Protein AF-A0A7S0IZJ6-F1 (afdb_monomer_lite)

pLDDT: mean 75.82, std 21.01, range [37.47, 96.31]

Secondary structure (DSSP, 8-state):
---------------------------PPPPP----------PPPP--S---GGGGTTS-PPP--HHHHHHHHHHHHHHHH-HHHHH-HHHHHHHHHHHHHHS-HHHHHHHHHHHHHHHHHHHHTSPPPPPPPPPPHHHHHHHHHHHHHHHH-TTS-HHHHHHHTT-

Radius of gyration: 38.77 Å; chains: 1; bounding box: 79×77×97 Å

Sequence (167 aa):
THTHTRARTHARVRIHTRARHHHHPLSTRPHPLASPSPAMAKGKPPPSADLDHSEQQGKRRRFVSSYSIFSGAFRDRLRVEQPGVVYNMATFAAMCSAAWSSLAPEEKQQYADEAARRREHIRSLEPPPPPKRPMTSFIYYTSMRRKEIQSQNPELSLMQVSRQSGD

Organism: NCBI:txid127549

Structure (mmCIF, N/CA/C/O backbone):
data_AF-A0A7S0IZJ6-F1
#
_entry.id   AF-A0A7S0IZJ6-F1
#
loop_
_atom_site.group_PDB
_atom_site.id
_atom_site.type_symbol
_atom_site.label_atom_id
_atom_site.label_alt_id
_atom_site.label_comp_id
_atom_site.label_asym_id
_atom_site.label_entity_id
_atom_site.label_seq_id
_atom_site.pdbx_PDB_ins_code
_atom_site.Cartn_x
_atom_site.Cartn_y
_atom_site.Cartn_z
_atom_site.occupancy
_atom_site.B_iso_or_equiv
_atom_site.auth_seq_id
_atom_site.auth_comp_id
_atom_site.auth_asym_id
_atom_site.auth_atom_id
_atom_site.pdbx_PDB_model_num
ATOM 1 N N . THR A 1 1 ? 43.092 33.331 66.414 1.00 49.84 1 THR A N 1
ATOM 2 C CA . THR A 1 1 ? 42.996 33.658 64.976 1.00 49.84 1 THR A CA 1
ATOM 3 C C . THR A 1 1 ? 41.727 33.063 64.378 1.00 49.84 1 THR A C 1
ATOM 5 O O . THR A 1 1 ? 41.769 31.963 63.862 1.00 49.84 1 THR A O 1
ATOM 8 N N . HIS A 1 2 ? 40.590 33.761 64.461 1.00 44.91 2 HIS A N 1
ATOM 9 C CA . HIS A 1 2 ? 39.609 33.853 63.367 1.00 44.91 2 HIS A CA 1
ATOM 10 C C . HIS A 1 2 ? 38.562 34.913 63.739 1.00 44.91 2 HIS A C 1
ATOM 12 O O . HIS A 1 2 ? 37.893 34.827 64.765 1.00 44.91 2 HIS A O 1
ATOM 18 N N . THR A 1 3 ? 38.510 35.951 62.920 1.00 51.41 3 THR A N 1
ATOM 19 C CA . THR A 1 3 ? 37.632 37.125 62.934 1.00 51.41 3 THR A CA 1
ATOM 20 C C . THR A 1 3 ? 36.306 36.767 62.245 1.00 51.41 3 THR A C 1
ATOM 22 O O . THR A 1 3 ? 36.322 36.119 61.210 1.00 51.41 3 THR A O 1
ATOM 25 N N . HIS A 1 4 ? 35.151 37.036 62.860 1.00 45.50 4 HIS A N 1
ATOM 26 C CA . HIS A 1 4 ? 34.266 38.189 62.597 1.00 45.50 4 HIS A CA 1
ATOM 27 C C . HIS A 1 4 ? 32.905 37.781 61.980 1.00 45.50 4 HIS A C 1
ATOM 29 O O . HIS A 1 4 ? 32.798 37.403 60.822 1.00 45.50 4 HIS A O 1
ATOM 35 N N . THR A 1 5 ? 31.877 37.940 62.820 1.00 56.00 5 THR A N 1
ATOM 36 C CA . THR A 1 5 ? 30.573 38.576 62.547 1.00 56.00 5 THR A CA 1
ATOM 37 C C . THR A 1 5 ? 29.484 37.836 61.777 1.00 56.00 5 THR A C 1
ATOM 39 O O . THR A 1 5 ? 29.384 37.823 60.556 1.00 56.00 5 THR A O 1
ATOM 42 N N . ARG A 1 6 ? 28.536 37.376 62.594 1.00 52.94 6 ARG A N 1
ATOM 43 C CA . ARG A 1 6 ? 27.124 37.127 62.310 1.00 52.94 6 ARG A CA 1
ATOM 44 C C . ARG A 1 6 ? 26.345 38.436 62.468 1.00 52.94 6 ARG A C 1
ATOM 46 O O . ARG A 1 6 ? 26.394 39.012 63.547 1.00 52.94 6 ARG A O 1
ATOM 53 N N . ALA A 1 7 ? 25.564 38.831 61.462 1.00 50.53 7 ALA A N 1
ATOM 54 C CA . ALA A 1 7 ? 24.266 39.496 61.639 1.00 50.53 7 ALA A CA 1
ATOM 55 C C . ALA A 1 7 ? 23.603 39.764 60.279 1.00 50.53 7 ALA A C 1
ATOM 57 O O . ALA A 1 7 ? 24.073 40.588 59.500 1.00 50.53 7 ALA A O 1
ATOM 58 N N . ARG A 1 8 ? 22.443 39.152 60.029 1.00 51.97 8 ARG A N 1
ATOM 59 C CA . ARG A 1 8 ? 21.408 39.815 59.234 1.00 51.97 8 ARG A CA 1
ATOM 60 C C . ARG A 1 8 ? 20.076 39.619 59.941 1.00 51.97 8 ARG A C 1
ATOM 62 O O . ARG A 1 8 ? 19.594 38.507 60.123 1.00 51.97 8 ARG A O 1
ATOM 69 N N . THR A 1 9 ? 19.610 40.735 60.469 1.00 59.09 9 THR A N 1
ATOM 70 C CA . THR A 1 9 ? 18.468 40.935 61.346 1.00 59.09 9 THR A CA 1
ATOM 71 C C . THR A 1 9 ? 17.152 40.975 60.571 1.00 59.09 9 THR A C 1
ATOM 73 O O . THR A 1 9 ? 17.099 41.264 59.378 1.00 59.09 9 THR A O 1
ATOM 76 N N . HIS A 1 10 ? 16.096 40.644 61.309 1.00 47.75 10 HIS A N 1
ATOM 77 C CA . HIS A 1 10 ? 14.682 40.630 60.953 1.00 47.75 10 HIS A CA 1
ATOM 78 C C . HIS A 1 10 ? 14.141 41.966 60.420 1.00 47.75 10 HIS A C 1
ATOM 80 O O . HIS A 1 10 ? 14.536 43.013 60.918 1.00 47.75 10 HIS A O 1
ATOM 86 N N . ALA A 1 11 ? 13.092 41.903 59.587 1.00 50.50 11 ALA A N 1
ATOM 87 C CA . ALA A 1 11 ? 11.882 42.717 59.773 1.00 50.50 11 ALA A CA 1
ATOM 88 C C . ALA A 1 11 ? 10.706 42.201 58.915 1.00 50.50 11 ALA A C 1
ATOM 90 O O . ALA A 1 11 ? 10.712 42.287 57.691 1.00 50.50 11 ALA A O 1
ATOM 91 N N . ARG A 1 12 ? 9.670 41.679 59.589 1.00 52.47 12 ARG A N 1
ATOM 92 C CA . ARG A 1 12 ? 8.273 41.655 59.107 1.00 52.47 12 ARG A CA 1
ATOM 93 C C . ARG A 1 12 ? 7.789 43.101 59.015 1.00 52.47 12 ARG A C 1
ATOM 95 O O . ARG A 1 12 ? 8.173 43.843 59.902 1.00 52.47 12 ARG A O 1
ATOM 102 N N . VAL A 1 13 ? 6.840 43.425 58.134 1.00 58.09 13 VAL A N 1
ATOM 103 C CA . VAL A 1 13 ? 5.607 44.153 58.505 1.00 58.09 13 VAL A CA 1
ATOM 104 C C . VAL A 1 13 ? 4.548 43.936 57.409 1.00 58.09 13 VAL A C 1
ATOM 106 O O . VAL A 1 13 ? 4.784 44.156 56.227 1.00 58.09 13 VAL A O 1
ATOM 109 N N . ARG A 1 14 ? 3.356 43.511 57.837 1.00 54.12 14 ARG A N 1
ATOM 110 C CA . ARG A 1 14 ? 2.101 43.454 57.079 1.00 54.12 14 ARG A CA 1
ATOM 111 C C . ARG A 1 14 ? 1.219 44.546 57.690 1.00 54.12 14 ARG A C 1
ATOM 113 O O . ARG A 1 14 ? 0.930 44.443 58.880 1.00 54.12 14 ARG A O 1
ATOM 120 N N . ILE A 1 15 ? 0.808 45.568 56.937 1.00 61.31 15 ILE A N 1
ATOM 121 C CA . ILE A 1 15 ? -0.158 46.573 57.421 1.00 61.31 15 ILE A CA 1
ATOM 122 C C . ILE A 1 15 ? -1.409 46.516 56.552 1.00 61.31 15 ILE A C 1
ATOM 124 O O . ILE A 1 15 ? -1.345 46.465 55.328 1.00 61.31 15 ILE A O 1
ATOM 128 N N . HIS A 1 16 ? -2.535 46.439 57.248 1.00 48.12 16 HIS A N 1
ATOM 129 C CA . HIS A 1 16 ? -3.901 46.439 56.746 1.00 48.12 16 HIS A CA 1
ATOM 130 C C . HIS A 1 16 ? -4.338 47.879 56.432 1.00 48.12 16 HIS A C 1
ATOM 132 O O . HIS A 1 16 ? -3.792 48.806 57.024 1.00 48.12 16 HIS A O 1
ATOM 138 N N . THR A 1 17 ? -5.373 48.080 55.610 1.00 54.50 17 THR A N 1
ATOM 139 C CA . THR A 1 17 ? -6.659 48.728 55.984 1.00 54.50 17 THR A CA 1
ATOM 140 C C . THR A 1 17 ? -7.488 49.119 54.751 1.00 54.50 17 THR A C 1
ATOM 142 O O . THR A 1 17 ? -7.034 49.070 53.615 1.00 54.50 17 THR A O 1
ATOM 145 N N . ARG A 1 18 ? -8.774 49.371 54.996 1.00 45.47 18 ARG A N 1
ATOM 146 C CA . ARG A 1 18 ? -9.948 49.170 54.140 1.00 45.47 18 ARG A CA 1
ATOM 147 C C . ARG A 1 18 ? -10.642 50.509 53.829 1.00 45.47 18 ARG A C 1
ATOM 149 O O . ARG A 1 18 ? -10.798 51.308 54.737 1.00 45.47 18 ARG A O 1
ATOM 156 N N . ALA A 1 19 ? -11.122 50.638 52.585 1.00 48.81 19 ALA A N 1
ATOM 157 C CA . ALA A 1 19 ? -12.321 51.330 52.059 1.00 48.81 19 ALA A CA 1
ATOM 158 C C . ALA A 1 19 ? -12.786 52.712 52.588 1.00 48.81 19 ALA A C 1
ATOM 160 O O . ALA A 1 19 ? -13.051 52.856 53.775 1.00 48.81 19 ALA A O 1
ATOM 161 N N . ARG A 1 20 ? -13.193 53.611 51.665 1.00 48.47 20 ARG A N 1
ATOM 162 C CA . ARG A 1 20 ? -14.603 54.065 51.506 1.00 48.47 20 ARG A CA 1
ATOM 163 C C . ARG A 1 20 ? -14.831 54.970 50.277 1.00 48.47 20 ARG A C 1
ATOM 165 O O . ARG A 1 20 ? -13.913 55.568 49.739 1.00 48.47 20 ARG A O 1
ATOM 172 N N . HIS A 1 21 ? -16.096 54.962 49.862 1.00 47.53 21 HIS A N 1
ATOM 173 C CA . HIS A 1 21 ? -16.743 55.423 48.629 1.00 47.53 21 HIS A CA 1
ATOM 174 C C . HIS A 1 21 ? -16.952 56.938 48.496 1.00 47.53 21 HIS A C 1
ATOM 176 O O . HIS A 1 21 ? -17.162 57.584 49.513 1.00 47.53 21 HIS A O 1
ATOM 182 N N . HIS A 1 22 ? -17.132 57.425 47.256 1.00 48.19 22 HIS A N 1
ATOM 183 C CA . HIS A 1 22 ? -18.129 58.453 46.907 1.00 48.19 22 HIS A CA 1
ATOM 184 C C . HIS A 1 22 ? -18.702 58.231 45.480 1.00 48.19 22 HIS A C 1
ATOM 186 O O . HIS A 1 22 ? -17.987 57.864 44.554 1.00 48.19 22 HIS A O 1
ATOM 192 N N . HIS A 1 23 ? -20.025 58.401 45.373 1.00 44.06 23 HIS A N 1
ATOM 193 C CA . HIS A 1 23 ? -20.937 58.377 44.208 1.00 44.06 23 HIS A CA 1
ATOM 194 C C . HIS A 1 23 ? -20.733 59.614 43.278 1.00 44.06 23 HIS A C 1
ATOM 196 O O . HIS A 1 23 ? -20.126 60.567 43.745 1.00 44.06 23 HIS A O 1
ATOM 202 N N . HIS A 1 24 ? -21.186 59.773 42.016 1.00 50.12 24 HIS A N 1
ATOM 203 C CA . HIS A 1 24 ? -22.390 59.380 41.236 1.00 50.12 24 HIS A CA 1
ATOM 204 C C . HIS A 1 24 ? -22.097 59.636 39.694 1.00 50.12 24 HIS A C 1
ATOM 206 O O . HIS A 1 24 ? -20.941 59.901 39.374 1.00 50.12 24 HIS A O 1
ATOM 212 N N . PRO A 1 25 ? -23.027 59.539 38.706 1.00 54.44 25 PRO A N 1
ATOM 213 C CA . PRO A 1 25 ? -22.857 58.766 37.464 1.00 54.44 25 PRO A CA 1
ATOM 214 C C . PRO A 1 25 ? -23.038 59.579 36.154 1.00 54.44 25 PRO A C 1
ATOM 216 O O . PRO A 1 25 ? -23.580 60.679 36.156 1.00 54.44 25 PRO A O 1
ATOM 219 N N . LEU A 1 26 ? -22.699 59.002 34.994 1.00 42.56 26 LEU A N 1
ATOM 220 C CA . LEU A 1 26 ? -23.208 59.474 33.697 1.00 42.56 26 LEU A CA 1
ATOM 221 C C . LEU A 1 26 ? -23.667 58.296 32.822 1.00 42.56 26 LEU A C 1
ATOM 223 O O . LEU A 1 26 ? -22.869 57.567 32.246 1.00 42.56 26 LEU A O 1
ATOM 227 N N . SER A 1 27 ? -24.992 58.134 32.799 1.00 43.50 27 SER A N 1
ATOM 228 C CA . SER A 1 27 ? -25.865 57.717 31.693 1.00 43.50 27 SER A CA 1
ATOM 229 C C . SER A 1 27 ? -25.260 56.843 30.582 1.00 43.50 27 SER A C 1
ATOM 231 O O . SER A 1 27 ? -24.812 57.339 29.548 1.00 43.50 27 SER A O 1
ATOM 233 N N . THR A 1 28 ? -25.352 55.520 30.737 1.00 52.84 28 THR A N 1
ATOM 234 C CA . THR A 1 28 ? -25.338 54.583 29.609 1.00 52.84 28 THR A CA 1
ATOM 235 C C . THR A 1 28 ? -26.772 54.212 29.237 1.00 52.84 28 THR A C 1
ATOM 237 O O . THR A 1 28 ? -27.569 53.725 30.036 1.00 52.84 28 THR A O 1
ATOM 240 N N . ARG A 1 29 ? -27.102 54.512 27.985 1.00 49.56 29 ARG A N 1
ATOM 241 C CA . ARG A 1 29 ? -28.374 54.268 27.302 1.00 49.56 29 ARG A CA 1
ATOM 242 C C . ARG A 1 29 ? -28.706 52.759 27.300 1.00 49.56 29 ARG A C 1
ATOM 244 O O . ARG A 1 29 ? -27.830 51.975 26.934 1.00 49.56 29 ARG A O 1
ATOM 251 N N . PRO A 1 30 ? -29.930 52.318 27.641 1.00 52.38 30 PRO A N 1
ATOM 252 C CA . PRO A 1 30 ? -30.299 50.911 27.518 1.00 52.38 30 PRO A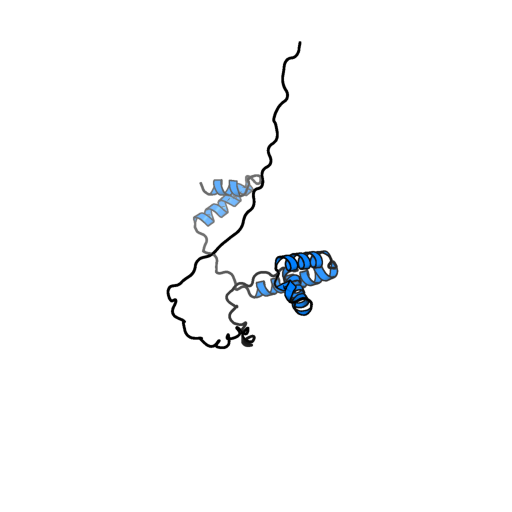 CA 1
ATOM 253 C C . PRO A 1 30 ? -30.563 50.544 26.048 1.00 52.38 30 PRO A C 1
ATOM 255 O O . PRO A 1 30 ? -31.394 51.160 25.380 1.00 52.38 30 PRO A O 1
ATOM 258 N N . HIS A 1 31 ? -29.857 49.528 25.548 1.00 55.59 31 HIS A N 1
ATOM 259 C CA . HIS A 1 31 ? -30.207 48.836 24.306 1.00 55.59 31 HIS A CA 1
ATOM 260 C C . HIS A 1 31 ? -31.419 47.915 24.555 1.00 55.59 31 HIS A C 1
ATOM 262 O O . HIS A 1 31 ? -31.467 47.262 25.600 1.00 55.59 31 HIS A O 1
ATOM 268 N N . PRO A 1 32 ? -32.400 47.850 23.637 1.00 49.59 32 PRO A N 1
ATOM 269 C CA . PRO A 1 32 ? -33.612 47.068 23.844 1.00 49.59 32 PRO A CA 1
ATOM 270 C C . PRO A 1 32 ? -33.343 45.559 23.764 1.00 49.59 32 PRO A C 1
ATOM 272 O O . PRO A 1 32 ? -32.564 45.094 22.932 1.00 49.59 32 PRO A O 1
ATOM 275 N N . LEU A 1 33 ? -34.034 44.816 24.638 1.00 48.00 33 LEU A N 1
ATOM 276 C CA . LEU A 1 33 ? -34.165 43.358 24.655 1.00 48.00 33 LEU A CA 1
ATOM 277 C C . LEU A 1 33 ? -34.430 42.820 23.237 1.00 48.00 33 LEU A C 1
ATOM 279 O O . LEU A 1 33 ? -35.531 42.962 22.707 1.00 48.00 33 LEU A O 1
ATOM 283 N N . ALA A 1 34 ? -33.433 42.166 22.645 1.00 43.16 34 ALA A N 1
ATOM 284 C CA . ALA A 1 34 ? -33.635 41.287 21.504 1.00 43.16 34 ALA A CA 1
ATOM 285 C C . ALA A 1 34 ? -33.975 39.888 22.034 1.00 43.16 34 ALA A C 1
ATOM 287 O O . ALA A 1 34 ? -33.179 39.258 22.732 1.00 43.16 34 ALA A O 1
ATOM 288 N N . SER A 1 35 ? -35.182 39.428 21.723 1.00 45.88 35 SER A N 1
ATOM 289 C CA . SER A 1 35 ? -35.656 38.066 21.956 1.00 45.88 35 SER A CA 1
ATOM 290 C C . SER A 1 35 ? -34.667 37.027 21.400 1.00 45.88 35 SER A C 1
ATOM 292 O O . SER A 1 35 ? -34.168 37.211 20.286 1.00 45.88 35 SER A O 1
ATOM 294 N N . PRO A 1 36 ? -34.401 35.905 22.094 1.00 48.12 36 PRO A N 1
ATOM 295 C CA . PRO A 1 36 ? -33.633 34.818 21.504 1.00 48.12 36 PRO A CA 1
ATOM 296 C C . PRO A 1 36 ? -34.492 34.095 20.455 1.00 48.12 36 PRO A C 1
ATOM 298 O O . PRO A 1 36 ? -35.402 33.338 20.787 1.00 48.12 36 PRO A O 1
ATOM 301 N N . SER A 1 37 ? -34.201 34.336 19.174 1.00 40.94 37 SER A N 1
ATOM 302 C CA . SER A 1 37 ? -34.620 33.439 18.091 1.00 40.94 37 SER A CA 1
ATOM 303 C C . SER A 1 37 ? -33.967 32.062 18.277 1.00 40.94 37 SER A C 1
ATOM 305 O O . SER A 1 37 ? -32.805 31.994 18.692 1.00 40.94 37 SER A O 1
ATOM 307 N N . PRO A 1 38 ? -34.677 30.960 17.982 1.00 41.84 38 PRO A N 1
ATOM 308 C CA . PRO A 1 38 ? -34.185 29.617 18.237 1.00 41.84 38 PRO A CA 1
ATOM 309 C C . PRO A 1 38 ? -32.993 29.315 17.328 1.00 41.84 38 PRO A C 1
ATOM 311 O O . PRO A 1 38 ? -33.073 29.408 16.103 1.00 41.84 38 PRO A O 1
ATOM 314 N N . ALA A 1 39 ? -31.876 28.945 17.953 1.00 37.72 39 ALA A N 1
ATOM 315 C CA . ALA A 1 39 ? -30.699 28.435 17.277 1.00 37.72 39 ALA A CA 1
ATOM 316 C C . ALA A 1 39 ? -31.103 27.250 16.390 1.00 37.72 39 ALA A C 1
ATOM 318 O O . ALA A 1 39 ? -31.518 26.203 16.888 1.00 37.72 39 ALA A O 1
ATOM 319 N N . MET A 1 40 ? -30.988 27.417 15.071 1.00 46.56 40 MET A N 1
ATOM 320 C CA . MET A 1 40 ? -31.128 26.312 14.136 1.00 46.56 40 MET A CA 1
ATOM 321 C C . MET A 1 40 ? -30.069 25.266 14.481 1.00 46.56 40 MET A C 1
ATOM 323 O O . MET A 1 40 ? -28.865 25.482 14.313 1.00 46.56 40 MET A O 1
ATOM 327 N N . ALA A 1 41 ? -30.535 24.135 15.003 1.00 46.09 41 ALA A N 1
ATOM 328 C CA . ALA A 1 41 ? -29.746 22.936 15.179 1.00 46.09 41 ALA A CA 1
ATOM 329 C C . ALA A 1 41 ? -29.090 22.588 13.838 1.00 46.09 41 ALA A C 1
ATOM 331 O O . ALA A 1 41 ? -29.778 22.332 12.849 1.00 46.09 41 ALA A O 1
ATOM 332 N N . LYS A 1 42 ? -27.753 22.560 13.793 1.00 44.88 42 LYS A N 1
ATOM 333 C CA . LYS A 1 42 ? -27.018 21.927 12.694 1.00 44.88 42 LYS A CA 1
ATOM 334 C C . LYS A 1 42 ? -27.211 20.413 12.806 1.00 44.88 42 LYS A C 1
ATOM 336 O O . LYS A 1 42 ? -26.343 19.697 13.296 1.00 44.88 42 LYS A O 1
ATOM 341 N N . GLY A 1 43 ? -28.391 19.948 12.404 1.00 37.47 43 GLY A N 1
ATOM 342 C CA . GLY A 1 43 ? -28.671 18.542 12.170 1.00 37.47 43 GLY A CA 1
ATOM 343 C C . GLY A 1 43 ? -27.751 18.037 11.068 1.00 37.47 43 GLY A C 1
ATOM 344 O O . GLY A 1 43 ? -27.618 18.658 10.013 1.00 37.47 43 GLY A O 1
ATOM 345 N N . LYS A 1 44 ? -27.073 16.922 11.332 1.00 41.22 44 LYS A N 1
ATOM 346 C CA . LYS A 1 44 ? -26.345 16.175 10.310 1.00 41.22 44 LYS A CA 1
ATOM 347 C C . LYS A 1 44 ? -27.354 15.803 9.213 1.00 41.22 44 LYS A C 1
ATOM 349 O O . LYS A 1 44 ? -28.379 15.217 9.565 1.00 41.22 44 LYS A O 1
ATOM 354 N N . PRO A 1 45 ? -27.124 16.154 7.936 1.00 41.75 45 PRO A N 1
ATOM 355 C CA . PRO A 1 45 ? -28.053 15.776 6.881 1.00 41.75 45 PRO A CA 1
ATOM 356 C C . PRO A 1 45 ? -28.181 14.242 6.841 1.00 41.75 45 PRO A C 1
ATOM 358 O O . PRO A 1 45 ? -27.195 13.550 7.137 1.00 41.75 45 PRO A O 1
ATOM 361 N N . PRO A 1 46 ? -29.377 13.702 6.534 1.00 51.81 46 PRO A N 1
ATOM 362 C CA . PRO A 1 46 ? -29.568 12.263 6.391 1.00 51.81 46 PRO A CA 1
ATOM 363 C C . PRO A 1 46 ? -28.590 11.720 5.340 1.00 51.81 46 PRO A C 1
ATOM 365 O O . PRO A 1 46 ? -28.226 12.456 4.418 1.00 51.81 46 PRO A O 1
ATOM 368 N N . PRO A 1 47 ? -28.127 10.464 5.471 1.00 46.75 47 PRO A N 1
ATOM 369 C CA . PRO A 1 47 ? -27.274 9.865 4.458 1.00 46.75 47 PRO A CA 1
ATOM 370 C C . PRO A 1 47 ? -28.071 9.834 3.154 1.00 46.75 47 PRO A C 1
ATOM 372 O O . PRO A 1 47 ? -29.042 9.093 3.036 1.00 46.75 47 PRO A O 1
ATOM 375 N N . SER A 1 48 ? -27.691 10.685 2.202 1.00 46.78 48 SER A N 1
ATOM 376 C CA . SER A 1 48 ? -28.180 10.623 0.832 1.00 46.78 48 SER A CA 1
ATOM 377 C C . SER A 1 48 ? -27.936 9.201 0.328 1.00 46.78 48 SER A C 1
ATOM 379 O O . SER A 1 48 ? -26.784 8.777 0.217 1.00 46.78 48 SER A O 1
ATOM 381 N N . ALA A 1 49 ? -29.020 8.465 0.086 1.00 49.19 49 ALA A N 1
ATOM 382 C CA . ALA A 1 49 ? -29.013 7.070 -0.347 1.00 49.19 49 ALA A CA 1
ATOM 383 C C . ALA A 1 49 ? -28.550 6.886 -1.805 1.00 49.19 49 ALA A C 1
ATOM 385 O O . ALA A 1 49 ? -28.532 5.764 -2.294 1.00 49.19 49 ALA A O 1
ATOM 386 N N . ASP A 1 50 ? -28.096 7.957 -2.458 1.00 45.62 50 ASP A N 1
ATOM 387 C CA . ASP A 1 50 ? -27.692 7.967 -3.863 1.00 45.62 50 ASP A CA 1
ATOM 388 C C . ASP A 1 50 ? -26.227 8.397 -4.017 1.00 45.62 50 ASP A C 1
ATOM 390 O O . ASP A 1 50 ? -25.878 9.215 -4.867 1.00 45.62 50 ASP A O 1
ATOM 394 N N . LEU A 1 51 ? -25.332 7.864 -3.176 1.00 47.12 51 LEU A N 1
ATOM 395 C CA . LEU A 1 51 ? -23.923 7.826 -3.565 1.00 47.12 51 LEU A CA 1
ATOM 396 C C . LEU A 1 51 ? -23.793 6.778 -4.666 1.00 47.12 51 LEU A C 1
ATOM 398 O O . LEU A 1 51 ? -23.559 5.597 -4.410 1.00 47.12 51 LEU A O 1
ATOM 402 N N . ASP A 1 52 ? -23.992 7.239 -5.892 1.00 42.12 52 ASP A N 1
ATOM 403 C CA . ASP A 1 52 ? -23.620 6.540 -7.102 1.00 42.12 52 ASP A CA 1
ATOM 404 C C . ASP A 1 52 ? -22.136 6.135 -7.013 1.00 42.12 52 ASP A C 1
ATOM 406 O O . ASP A 1 52 ? -21.222 6.952 -7.115 1.00 42.12 52 ASP A O 1
ATOM 410 N N . HIS A 1 53 ? -21.884 4.850 -6.760 1.00 47.44 53 HIS A N 1
ATOM 411 C CA . HIS A 1 53 ? -20.529 4.294 -6.724 1.00 47.44 53 HIS A CA 1
ATOM 412 C C . HIS A 1 53 ? -19.945 4.115 -8.142 1.00 47.44 53 HIS A C 1
ATOM 414 O O . HIS A 1 53 ? -18.838 3.582 -8.278 1.00 47.44 53 HIS A O 1
ATOM 420 N N . SER A 1 54 ? -20.658 4.527 -9.200 1.00 41.78 54 SER A N 1
ATOM 421 C CA . SER A 1 54 ? -20.231 4.345 -10.590 1.00 41.78 54 SER A CA 1
ATOM 422 C C . SER A 1 54 ? -19.190 5.374 -11.061 1.00 41.78 54 SER A C 1
ATOM 424 O O . SER A 1 54 ? -18.354 5.047 -11.905 1.00 41.78 54 SER A O 1
ATOM 426 N N . GLU A 1 55 ? -19.100 6.554 -10.435 1.00 41.72 55 GLU A N 1
ATOM 427 C CA . GLU A 1 55 ? -18.166 7.627 -10.828 1.00 41.72 55 GLU A CA 1
ATOM 428 C C . GLU A 1 55 ? -16.786 7.546 -10.136 1.00 41.72 55 GLU A C 1
ATOM 430 O O . GLU A 1 55 ? -16.083 8.532 -9.919 1.00 41.72 55 GLU A O 1
ATOM 435 N N . GLN A 1 56 ? -16.340 6.346 -9.765 1.00 48.03 56 GLN A N 1
ATOM 436 C CA . GLN A 1 56 ? -14.970 6.133 -9.280 1.00 48.03 56 GLN A CA 1
ATOM 437 C C . GLN A 1 56 ? -14.168 5.190 -10.184 1.00 48.03 56 GLN A C 1
ATOM 439 O O . GLN A 1 56 ? -13.130 4.676 -9.777 1.00 48.03 56 GLN A O 1
ATOM 444 N N . GLN A 1 57 ? -14.607 4.983 -11.428 1.00 48.00 57 GLN A N 1
ATOM 445 C CA . GLN A 1 57 ? -13.912 4.131 -12.400 1.00 48.00 57 GLN A CA 1
ATOM 446 C C . GLN A 1 57 ? -12.605 4.747 -12.940 1.00 48.00 57 GLN A C 1
ATOM 448 O O . GLN A 1 57 ? -11.734 4.019 -13.405 1.00 48.00 57 GLN A O 1
ATOM 453 N N . GLY A 1 58 ? -12.402 6.065 -12.812 1.00 54.12 58 GLY A N 1
ATOM 454 C CA . GLY A 1 58 ? -11.169 6.740 -13.252 1.00 54.12 58 GLY A CA 1
ATOM 455 C C . GLY A 1 58 ? -10.066 6.857 -12.192 1.00 54.12 58 GLY A C 1
ATOM 456 O O . GLY A 1 58 ? -8.916 7.162 -12.513 1.00 54.12 58 GLY A O 1
ATOM 457 N N . LYS A 1 59 ? -10.376 6.629 -10.908 1.00 56.59 59 LYS A N 1
ATOM 458 C CA . LYS A 1 59 ? -9.406 6.800 -9.817 1.00 56.59 59 LYS A CA 1
ATOM 459 C C . LYS A 1 59 ? -8.876 5.435 -9.415 1.00 56.59 59 LYS A C 1
ATOM 461 O O . LYS A 1 59 ? -9.589 4.673 -8.770 1.00 56.59 59 LYS A O 1
ATOM 466 N N . ARG A 1 60 ? -7.620 5.136 -9.779 1.00 61.25 60 ARG A N 1
ATOM 467 C CA . ARG A 1 60 ? -6.918 3.903 -9.376 1.00 61.25 60 ARG A CA 1
ATOM 468 C C . ARG A 1 60 ? -7.178 3.632 -7.892 1.00 61.25 60 ARG A C 1
ATOM 470 O O . ARG A 1 60 ? -6.687 4.368 -7.029 1.00 61.25 60 ARG A O 1
ATOM 477 N N . ARG A 1 61 ? -7.987 2.610 -7.591 1.00 73.69 61 ARG A N 1
ATOM 478 C CA . ARG A 1 61 ? -8.278 2.227 -6.207 1.00 73.69 61 ARG A CA 1
ATOM 479 C C . ARG A 1 61 ? -6.965 1.782 -5.571 1.00 73.69 61 ARG A C 1
ATOM 481 O O . ARG A 1 61 ? -6.242 0.961 -6.129 1.00 73.69 61 ARG A O 1
ATOM 488 N N . ARG A 1 62 ? -6.620 2.373 -4.424 1.00 78.06 62 ARG A N 1
ATOM 489 C CA . ARG A 1 62 ? -5.402 2.005 -3.691 1.00 78.06 62 ARG A CA 1
ATOM 490 C C . ARG A 1 62 ? -5.512 0.557 -3.220 1.00 78.06 62 ARG A C 1
ATOM 492 O O . ARG A 1 62 ? -6.593 0.106 -2.847 1.00 78.06 62 ARG A O 1
ATOM 499 N N . PHE A 1 63 ? -4.380 -0.143 -3.208 1.00 79.38 63 PHE A N 1
ATOM 500 C CA . PHE A 1 63 ? -4.280 -1.455 -2.577 1.00 79.38 63 PHE A CA 1
ATOM 501 C C . PHE A 1 63 ? -4.709 -1.364 -1.106 1.00 79.38 63 PHE A C 1
ATOM 503 O O . PHE A 1 63 ? -4.285 -0.459 -0.384 1.00 79.38 63 PHE A O 1
ATOM 510 N N . VAL A 1 64 ? -5.547 -2.308 -0.680 1.00 87.75 64 VAL A N 1
ATOM 511 C CA . VAL A 1 64 ? -6.044 -2.415 0.692 1.00 87.75 64 VAL A CA 1
ATOM 512 C C . VAL A 1 64 ? -5.295 -3.560 1.371 1.00 87.75 64 VAL A C 1
ATOM 514 O O . VAL A 1 64 ? -5.413 -4.704 0.942 1.00 87.75 64 VAL A O 1
ATOM 517 N N . SER A 1 65 ? -4.507 -3.253 2.406 1.00 94.31 65 SER A N 1
ATOM 518 C CA . SER A 1 65 ? -3.794 -4.268 3.195 1.00 94.31 65 SER A CA 1
ATOM 519 C C . SER A 1 65 ? -4.738 -5.034 4.125 1.00 94.31 65 SER A C 1
ATOM 521 O O . SER A 1 65 ? -5.806 -4.526 4.463 1.00 94.31 65 SER A O 1
ATOM 523 N N . SER A 1 66 ? -4.321 -6.207 4.614 1.00 95.19 66 SER A N 1
ATOM 524 C CA . SER A 1 66 ? -5.074 -6.998 5.606 1.00 95.19 66 SER A CA 1
ATOM 525 C C . SER A 1 66 ? -5.470 -6.169 6.833 1.00 95.19 66 SER A C 1
ATOM 527 O O . SER A 1 66 ? -6.640 -6.120 7.206 1.00 95.19 66 SER A O 1
ATOM 529 N N . TYR A 1 67 ? -4.525 -5.395 7.375 1.00 94.88 67 TYR A N 1
ATOM 530 C CA . TYR A 1 67 ? -4.778 -4.452 8.468 1.00 94.88 67 TYR A CA 1
ATOM 531 C C . TYR A 1 67 ? -5.800 -3.360 8.107 1.00 94.88 67 TYR A C 1
ATOM 533 O O . TYR A 1 67 ? -6.586 -2.934 8.949 1.00 94.88 67 TYR A O 1
ATOM 541 N N . SER A 1 68 ? -5.832 -2.896 6.855 1.00 94.44 68 SER A N 1
ATOM 542 C CA . SER A 1 68 ? -6.807 -1.887 6.411 1.00 94.44 68 SER A CA 1
ATOM 543 C C . SER A 1 68 ? -8.234 -2.444 6.382 1.00 94.44 68 SER A C 1
ATOM 545 O O . SER A 1 68 ? -9.183 -1.730 6.697 1.00 94.44 68 SER A O 1
ATOM 547 N N . ILE A 1 69 ? -8.389 -3.725 6.036 1.00 94.69 69 ILE A N 1
ATOM 548 C CA . ILE A 1 69 ? -9.683 -4.424 6.059 1.00 94.69 69 ILE A CA 1
ATOM 549 C C . ILE A 1 69 ? -10.142 -4.624 7.502 1.00 94.69 69 ILE A C 1
ATOM 551 O O . ILE A 1 69 ? -11.267 -4.263 7.844 1.00 94.69 69 ILE A O 1
ATOM 555 N N . PHE A 1 70 ? -9.243 -5.115 8.358 1.00 96.19 70 PHE A N 1
ATOM 556 C CA . PHE A 1 70 ? -9.510 -5.279 9.782 1.00 96.19 70 PHE A CA 1
ATOM 557 C C . PHE A 1 70 ? -9.870 -3.956 10.461 1.00 96.19 70 PHE A C 1
ATOM 559 O O . PHE A 1 70 ? -10.899 -3.870 11.117 1.00 96.19 70 PHE A O 1
ATOM 566 N N . SER A 1 71 ? -9.060 -2.910 10.291 1.00 94.56 71 SER A N 1
ATOM 567 C CA . SER A 1 71 ? -9.285 -1.617 10.951 1.00 94.56 71 SER A CA 1
ATOM 568 C C . SER A 1 71 ? -10.590 -0.946 10.515 1.00 94.56 71 SER A C 1
ATOM 570 O O . SER A 1 71 ? -11.191 -0.232 11.314 1.00 94.56 71 SER A O 1
ATOM 572 N N . GLY A 1 72 ? -11.062 -1.200 9.288 1.00 93.88 72 GLY A N 1
ATOM 573 C CA . GLY A 1 72 ? -12.408 -0.829 8.848 1.00 93.88 72 GLY A CA 1
ATOM 574 C C . GLY A 1 72 ? -13.488 -1.563 9.646 1.00 93.88 72 GLY A C 1
ATOM 575 O O . GLY A 1 72 ? -14.290 -0.920 10.317 1.00 93.88 72 GLY A O 1
ATOM 576 N N . ALA A 1 73 ? -13.441 -2.898 9.662 1.00 93.56 73 ALA A N 1
ATOM 577 C CA . ALA A 1 73 ? -14.400 -3.720 10.405 1.00 93.56 73 ALA A CA 1
ATOM 578 C C . ALA A 1 73 ? -14.384 -3.432 11.919 1.00 93.56 73 ALA A C 1
ATOM 580 O O . ALA A 1 73 ? -15.427 -3.365 12.565 1.00 93.56 73 ALA A O 1
ATOM 581 N N . PHE A 1 74 ? -13.200 -3.222 12.492 1.00 94.31 74 PHE A N 1
ATOM 582 C CA . PHE A 1 74 ? -13.010 -2.879 13.897 1.00 94.31 74 PHE A CA 1
ATOM 583 C C . PHE A 1 74 ? -13.588 -1.500 14.226 1.00 94.31 74 PHE A C 1
ATOM 585 O O . PHE A 1 74 ? -14.224 -1.325 15.264 1.00 94.31 74 PHE A O 1
ATOM 592 N N . ARG A 1 75 ? -13.428 -0.525 13.322 1.00 93.62 75 ARG A N 1
ATOM 593 C CA . ARG A 1 75 ? -14.040 0.799 13.467 1.00 93.62 75 ARG A CA 1
ATOM 594 C C . ARG A 1 75 ? -15.564 0.724 13.451 1.00 93.62 75 ARG A C 1
ATOM 596 O O . ARG A 1 75 ? -16.190 1.403 14.259 1.00 93.62 75 ARG A O 1
ATOM 603 N N . ASP A 1 76 ? -16.145 -0.091 12.575 1.00 93.56 76 ASP A N 1
ATOM 604 C CA . ASP A 1 76 ? -17.600 -0.256 12.492 1.00 93.56 76 ASP A CA 1
ATOM 605 C C . ASP A 1 76 ? -18.169 -0.892 13.767 1.00 93.56 76 ASP A C 1
ATOM 607 O O . ASP A 1 76 ? -19.160 -0.398 14.305 1.00 93.56 76 ASP A O 1
ATOM 611 N N . ARG A 1 77 ? -17.488 -1.909 14.315 1.00 91.88 77 ARG A N 1
ATOM 612 C CA . ARG A 1 77 ? -17.836 -2.518 15.613 1.00 91.88 77 ARG A CA 1
ATOM 613 C C . ARG A 1 77 ? -17.764 -1.502 16.755 1.00 91.88 77 ARG A C 1
ATOM 615 O O . ARG A 1 77 ? -18.747 -1.293 17.463 1.00 91.88 77 ARG A O 1
ATOM 622 N N . LEU A 1 78 ? -16.643 -0.787 16.878 1.00 91.62 78 LEU A N 1
ATOM 623 C CA . LEU A 1 78 ? -16.462 0.226 17.923 1.00 91.62 78 LEU A CA 1
ATOM 624 C C . LEU A 1 78 ? -17.449 1.387 17.815 1.00 91.62 78 LEU A C 1
ATOM 626 O O . LEU A 1 78 ? -17.773 2.008 18.823 1.00 91.62 78 LEU A O 1
ATOM 630 N N . ARG A 1 79 ? -17.941 1.705 16.615 1.00 90.50 79 ARG A N 1
ATOM 631 C CA . ARG A 1 79 ? -18.922 2.778 16.435 1.00 90.50 79 ARG A CA 1
ATOM 632 C C . ARG A 1 79 ? -20.265 2.449 17.087 1.00 90.50 79 ARG A C 1
ATOM 634 O O . ARG A 1 79 ? -20.963 3.377 17.487 1.00 90.50 79 ARG A O 1
ATOM 641 N N . VAL A 1 80 ? -20.607 1.164 17.186 1.00 91.62 80 VAL A N 1
ATOM 642 C CA . VAL A 1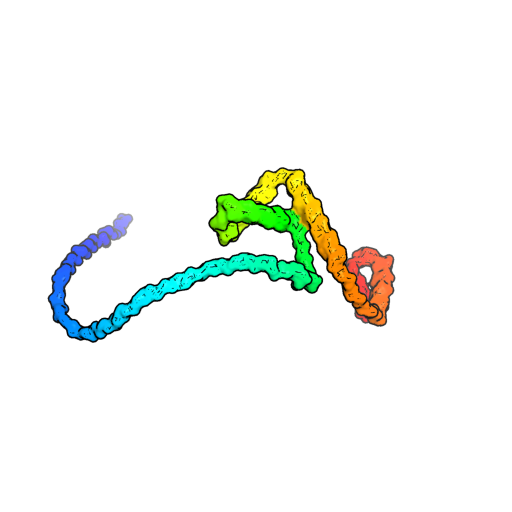 80 ? -21.817 0.679 17.861 1.00 91.62 80 VAL A CA 1
ATOM 643 C C . VAL A 1 80 ? -21.589 0.584 19.368 1.00 91.62 80 VAL A C 1
ATOM 645 O O . VAL A 1 80 ? -22.403 1.083 20.136 1.00 91.62 80 VAL A O 1
ATOM 648 N N . GLU A 1 81 ? -20.470 -0.008 19.789 1.00 90.31 81 GLU A N 1
ATOM 649 C CA . GLU A 1 81 ? -20.170 -0.238 21.208 1.00 90.31 81 GLU A CA 1
ATOM 650 C C . GLU A 1 81 ? -19.826 1.055 21.957 1.00 90.31 81 GLU A C 1
ATOM 652 O O . GLU A 1 81 ? -20.318 1.305 23.055 1.00 90.31 81 GLU A O 1
ATOM 657 N N . GLN A 1 82 ? -18.954 1.877 21.372 1.00 87.56 82 GLN A N 1
ATOM 658 C CA . GLN A 1 82 ? -18.394 3.073 21.995 1.00 87.56 82 GLN A CA 1
ATOM 659 C C . GLN A 1 82 ? -18.223 4.193 20.957 1.00 87.56 82 GLN A C 1
ATOM 661 O O . GLN A 1 82 ? -17.097 4.542 20.576 1.00 87.56 82 GLN A O 1
ATOM 666 N N . PRO A 1 83 ? -19.328 4.821 20.506 1.00 84.25 83 PRO A N 1
ATOM 667 C CA . PRO A 1 83 ? -19.291 5.824 19.444 1.00 84.25 83 PRO A CA 1
ATOM 668 C C . PRO A 1 83 ? -18.326 6.980 19.737 1.00 84.25 83 PRO A C 1
ATOM 670 O O . PRO A 1 83 ? -17.691 7.479 18.814 1.00 84.25 83 PRO A O 1
ATOM 673 N N . GLY A 1 84 ? -18.161 7.382 21.003 1.00 85.19 84 GLY A N 1
ATOM 674 C CA . GLY A 1 84 ? -17.249 8.463 21.399 1.00 85.19 84 GLY A CA 1
ATOM 675 C C . GLY A 1 84 ? -15.763 8.164 21.157 1.00 85.19 84 GLY A C 1
ATOM 676 O O . GLY A 1 84 ? -15.001 9.074 20.832 1.00 85.19 84 GLY A O 1
ATOM 677 N N . VAL A 1 85 ? -15.349 6.897 21.248 1.00 85.69 85 VAL A N 1
ATOM 678 C CA . VAL A 1 85 ? -13.940 6.488 21.123 1.00 85.69 85 VAL A CA 1
ATOM 679 C C . VAL A 1 85 ? -13.469 6.522 19.672 1.00 85.69 85 VAL A C 1
ATOM 681 O O . VAL A 1 85 ? -12.324 6.879 19.406 1.00 85.69 85 VAL A O 1
ATOM 684 N N . VAL A 1 86 ? -14.358 6.225 18.721 1.00 86.19 86 VAL A N 1
ATOM 685 C CA . VAL A 1 86 ? -14.037 6.240 17.284 1.00 86.19 86 VAL A CA 1
ATOM 686 C C . VAL A 1 86 ? -13.650 7.638 16.791 1.00 86.19 86 VAL A C 1
ATOM 688 O O . VAL A 1 86 ? -12.868 7.749 15.850 1.00 86.19 86 VAL A O 1
ATOM 691 N N . TYR A 1 87 ? -14.162 8.703 17.418 1.00 87.94 87 TYR A N 1
ATOM 692 C CA . TYR A 1 87 ? -13.844 10.086 17.042 1.00 87.94 87 TYR A CA 1
ATOM 693 C C . TYR A 1 87 ? -12.541 10.603 17.666 1.00 87.94 87 TYR A C 1
ATOM 695 O O . TYR A 1 87 ? -11.961 11.561 17.156 1.00 87.94 87 TYR A O 1
ATOM 703 N N . ASN A 1 88 ? -12.038 9.952 18.719 1.00 92.62 88 ASN A N 1
ATOM 704 C CA . ASN A 1 88 ? -10.711 10.224 19.254 1.00 92.62 88 ASN A CA 1
ATOM 705 C C . ASN A 1 88 ? -9.682 9.319 18.555 1.00 92.62 88 ASN A C 1
ATOM 707 O O . ASN A 1 88 ? -9.520 8.138 18.865 1.00 92.6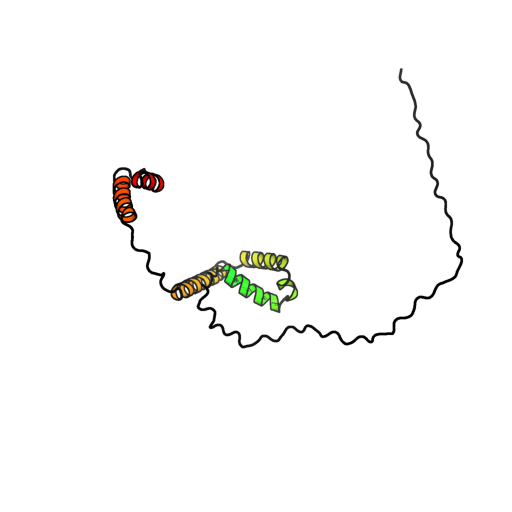2 88 ASN A O 1
ATOM 711 N N . MET A 1 89 ? -8.974 9.898 17.581 1.00 89.69 89 MET A N 1
ATOM 712 C CA . MET A 1 89 ? -8.027 9.170 16.730 1.00 89.69 89 MET A CA 1
ATOM 713 C C . MET A 1 89 ? -6.912 8.478 17.521 1.00 89.69 89 MET A C 1
ATOM 715 O O . MET A 1 89 ? -6.513 7.375 17.155 1.00 89.69 89 MET A O 1
ATOM 719 N N . ALA A 1 90 ? -6.419 9.096 18.600 1.00 93.69 90 ALA A N 1
ATOM 720 C CA . ALA A 1 90 ? -5.324 8.544 19.395 1.00 93.69 90 ALA A CA 1
ATOM 721 C C . ALA A 1 90 ? -5.768 7.291 20.163 1.00 93.69 90 ALA A C 1
ATOM 723 O O . ALA A 1 90 ? -5.101 6.258 20.105 1.00 93.69 90 ALA A O 1
ATOM 724 N N . THR A 1 91 ? -6.930 7.351 20.820 1.00 92.69 91 THR A N 1
ATOM 725 C CA . THR A 1 91 ? -7.488 6.198 21.542 1.00 92.69 91 THR A CA 1
ATOM 726 C C . THR A 1 91 ? -7.902 5.085 20.586 1.00 92.69 91 THR A C 1
ATOM 728 O O . THR A 1 91 ? -7.602 3.922 20.842 1.00 92.69 91 THR A O 1
ATOM 731 N N . PHE A 1 92 ? -8.513 5.428 19.444 1.00 94.06 92 PHE A N 1
ATOM 732 C CA . PHE A 1 92 ? -8.856 4.449 18.412 1.00 94.06 92 PHE A CA 1
ATOM 733 C C . PHE A 1 92 ? -7.612 3.736 17.869 1.00 94.06 92 PHE A C 1
ATOM 735 O O . PHE A 1 92 ? -7.607 2.510 17.765 1.00 94.06 92 PHE A O 1
ATOM 742 N N . ALA A 1 93 ? -6.550 4.480 17.539 1.00 92.81 93 ALA A N 1
ATOM 743 C CA . ALA A 1 93 ? -5.321 3.900 17.006 1.00 92.81 93 ALA A CA 1
ATOM 744 C C . ALA A 1 93 ? -4.673 2.923 17.998 1.00 92.81 93 ALA A C 1
ATOM 746 O O . ALA A 1 93 ? -4.258 1.842 17.585 1.00 92.81 93 ALA A O 1
ATOM 747 N N . ALA A 1 94 ? -4.647 3.268 19.291 1.00 94.44 94 ALA A N 1
ATOM 748 C CA . ALA A 1 94 ? -4.124 2.401 20.346 1.00 94.44 94 ALA A CA 1
ATOM 749 C C . ALA A 1 94 ? -4.954 1.116 20.524 1.00 94.44 94 ALA A C 1
ATOM 751 O O . ALA A 1 94 ? -4.398 0.024 20.604 1.00 94.44 94 ALA A O 1
ATOM 752 N N . MET A 1 95 ? -6.287 1.216 20.532 1.00 93.88 95 MET A N 1
ATOM 753 C CA . MET A 1 95 ? -7.157 0.038 20.641 1.00 93.88 95 MET A CA 1
ATOM 754 C C . MET A 1 95 ? -7.081 -0.857 19.401 1.00 93.88 95 MET A C 1
ATOM 756 O O . MET A 1 95 ? -7.039 -2.078 19.524 1.00 93.88 95 MET A O 1
ATOM 760 N N . CYS A 1 96 ? -7.029 -0.265 18.205 1.00 94.94 96 CYS A N 1
ATOM 761 C CA . CYS A 1 96 ? -6.956 -1.000 16.944 1.00 94.94 96 CYS A CA 1
ATOM 762 C C . CYS A 1 96 ? -5.630 -1.762 16.803 1.00 94.94 96 CYS A C 1
ATOM 764 O O . CYS A 1 96 ? -5.626 -2.906 16.350 1.00 94.94 96 CYS A O 1
ATOM 766 N N . SER A 1 97 ? -4.505 -1.164 17.208 1.00 94.56 97 SER A N 1
ATOM 767 C CA . SER A 1 97 ? -3.198 -1.830 17.157 1.00 94.56 97 SER A CA 1
ATOM 768 C C . SER A 1 97 ? -3.067 -2.940 18.205 1.00 94.56 97 SER A C 1
ATOM 770 O O . SER A 1 97 ? -2.534 -4.010 17.893 1.00 94.56 97 SER A O 1
ATOM 772 N N . ALA A 1 98 ? -3.611 -2.732 19.409 1.00 95.62 98 ALA A N 1
ATOM 773 C CA . ALA A 1 98 ? -3.686 -3.761 20.442 1.00 95.62 98 ALA A CA 1
ATOM 774 C C . ALA A 1 98 ? -4.551 -4.945 19.979 1.00 95.62 98 ALA A C 1
ATOM 776 O O . ALA A 1 98 ? -4.096 -6.086 20.010 1.00 95.62 98 ALA A O 1
ATOM 777 N N . ALA A 1 99 ? -5.750 -4.675 19.455 1.00 94.62 99 ALA A N 1
ATOM 778 C CA . ALA A 1 99 ? -6.647 -5.704 18.936 1.00 94.62 99 ALA A CA 1
ATOM 779 C C . ALA A 1 99 ? -6.031 -6.481 17.759 1.00 94.62 99 ALA A C 1
ATOM 781 O O . ALA A 1 99 ? -6.122 -7.706 17.719 1.00 94.62 99 ALA A O 1
ATOM 782 N N . TRP A 1 100 ? -5.342 -5.798 16.835 1.00 95.38 100 TRP A N 1
ATOM 783 C CA . TRP A 1 100 ? -4.618 -6.463 15.747 1.00 95.38 100 TRP A CA 1
ATOM 784 C C . TRP A 1 100 ? -3.497 -7.368 16.250 1.00 95.38 100 TRP A C 1
ATOM 786 O O . TRP A 1 100 ? -3.293 -8.453 15.714 1.00 95.38 100 TRP A O 1
ATOM 796 N N . SER A 1 101 ? -2.771 -6.955 17.285 1.00 94.62 101 SER A N 1
ATOM 797 C CA . SER A 1 101 ? -1.693 -7.770 17.850 1.00 94.62 101 SER A CA 1
ATOM 798 C C . SER A 1 101 ? -2.238 -9.035 18.515 1.00 94.62 101 SER A C 1
ATOM 800 O O . SER A 1 101 ? -1.701 -10.112 18.260 1.00 94.62 101 SER A O 1
ATOM 802 N N . SER A 1 102 ? -3.346 -8.923 19.254 1.00 94.81 102 SER A N 1
ATOM 803 C CA . SER A 1 102 ? -3.982 -10.028 19.991 1.00 94.81 102 SER A CA 1
ATOM 804 C C . SER A 1 102 ? -4.792 -11.011 19.137 1.00 94.81 102 SER A C 1
ATOM 806 O O . SER A 1 102 ? -5.145 -12.078 19.628 1.00 94.81 102 SER A O 1
ATOM 808 N N . LEU A 1 103 ? -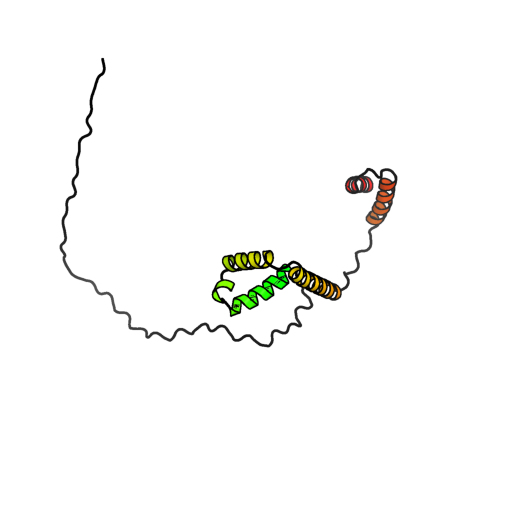5.100 -10.675 17.881 1.00 94.12 103 LEU A N 1
ATOM 809 C CA . LEU A 1 103 ? -5.810 -11.559 16.948 1.00 94.12 103 LEU A CA 1
ATOM 810 C C . LEU A 1 103 ? -5.054 -12.874 16.701 1.00 94.12 103 LEU A C 1
ATOM 812 O O . LEU A 1 103 ? -3.822 -12.870 16.543 1.00 94.12 103 LEU A O 1
ATOM 816 N N . ALA A 1 104 ? -5.807 -13.970 16.588 1.00 95.62 104 ALA A N 1
ATOM 817 C CA . ALA A 1 104 ? -5.271 -15.286 16.264 1.00 95.62 104 ALA A CA 1
ATOM 818 C C . ALA A 1 104 ? -4.621 -15.291 14.862 1.00 95.62 104 ALA A C 1
ATOM 820 O O . ALA A 1 104 ? -5.044 -14.531 13.977 1.00 95.62 104 ALA A O 1
ATOM 821 N N . PRO A 1 105 ? -3.573 -16.103 14.629 1.00 94.19 105 PRO A N 1
ATOM 822 C CA . PRO A 1 105 ? -2.918 -16.168 13.324 1.00 94.19 105 PRO A CA 1
ATOM 823 C C . PRO A 1 105 ? -3.875 -16.623 12.211 1.00 94.19 105 PRO A C 1
ATOM 825 O O . PRO A 1 105 ? -3.770 -16.131 11.090 1.00 94.19 105 PRO A O 1
ATOM 828 N N . GLU A 1 106 ? -4.854 -17.472 12.521 1.00 95.00 106 GLU A N 1
ATOM 829 C CA . GLU A 1 106 ? -5.874 -17.948 11.583 1.00 95.00 106 GLU A CA 1
ATOM 830 C C . GLU A 1 106 ? -6.784 -16.805 11.116 1.00 95.00 106 GLU A C 1
ATOM 832 O O . GLU A 1 106 ? -7.035 -16.643 9.923 1.00 95.00 106 GLU A O 1
ATOM 837 N N . GLU A 1 107 ? -7.234 -15.953 12.039 1.00 93.88 107 GLU A N 1
ATOM 838 C CA . GLU A 1 107 ? -8.063 -14.790 11.706 1.00 93.88 107 GLU A CA 1
ATOM 839 C C . GLU A 1 107 ? -7.262 -13.751 10.912 1.00 93.88 107 GLU A C 1
ATOM 841 O O . GLU A 1 107 ? -7.752 -13.183 9.934 1.00 93.88 107 GLU A O 1
ATOM 846 N N . LYS A 1 108 ? -5.991 -13.528 11.278 1.00 94.69 108 LYS A N 1
ATOM 847 C CA . LYS A 1 108 ? -5.077 -12.674 10.500 1.00 94.69 108 LYS A CA 1
ATOM 848 C C . LYS A 1 108 ? -4.904 -13.190 9.073 1.00 94.69 108 LYS A C 1
ATOM 850 O O . LYS A 1 108 ? -4.858 -12.373 8.149 1.00 94.69 108 LYS A O 1
ATOM 855 N N . GLN A 1 109 ? -4.839 -14.510 8.892 1.00 95.44 109 GLN A N 1
ATOM 856 C CA . GLN A 1 109 ? -4.732 -15.134 7.578 1.00 95.44 109 GLN A CA 1
ATOM 857 C C . GLN A 1 109 ? -5.987 -14.892 6.734 1.00 95.44 109 GLN A C 1
ATOM 859 O O . GLN A 1 109 ? -5.859 -14.484 5.585 1.00 95.44 109 GLN A O 1
ATOM 864 N N . GLN A 1 110 ? -7.189 -14.998 7.309 1.00 95.88 110 GLN A N 1
ATOM 865 C CA . GLN A 1 110 ? -8.431 -14.670 6.593 1.00 95.88 110 GLN A CA 1
ATOM 866 C C . GLN A 1 110 ? -8.424 -13.231 6.047 1.00 95.88 110 GLN A C 1
ATOM 868 O O . GLN A 1 110 ? -8.801 -12.988 4.898 1.00 95.88 110 GLN A O 1
ATOM 873 N N . TYR A 1 111 ? -7.940 -12.261 6.834 1.00 95.50 111 TYR A N 1
ATOM 874 C CA . TYR A 1 111 ? -7.775 -10.883 6.355 1.00 95.50 111 TYR A CA 1
ATOM 875 C C . TYR A 1 111 ? -6.680 -10.744 5.287 1.00 95.50 111 TYR A C 1
ATOM 877 O O . TYR A 1 111 ? -6.767 -9.851 4.441 1.00 95.50 111 TYR A O 1
ATOM 885 N N . ALA A 1 112 ? -5.640 -11.582 5.319 1.00 95.31 112 ALA A N 1
ATOM 886 C CA . ALA A 1 112 ? -4.604 -11.624 4.289 1.00 95.31 112 ALA A CA 1
ATOM 887 C C . ALA A 1 112 ? -5.147 -12.168 2.962 1.00 95.31 112 ALA A C 1
ATOM 889 O O . ALA A 1 112 ? -4.918 -11.549 1.920 1.00 95.31 112 ALA A O 1
ATOM 890 N N . ASP A 1 113 ? -5.929 -13.243 3.009 1.00 95.88 113 ASP A N 1
ATOM 891 C CA . ASP A 1 113 ? -6.557 -13.853 1.836 1.00 95.88 113 ASP A CA 1
ATOM 892 C C . ASP A 1 113 ? -7.574 -12.894 1.200 1.00 95.88 113 ASP A C 1
ATOM 894 O O . ASP A 1 113 ? -7.556 -12.656 -0.010 1.00 95.88 113 ASP A O 1
ATOM 898 N N . GLU A 1 114 ? -8.398 -12.230 2.017 1.00 94.38 114 GLU A N 1
ATOM 899 C CA . GLU A 1 114 ? -9.330 -11.204 1.542 1.00 94.38 114 GLU A CA 1
ATOM 900 C C . GLU A 1 114 ? -8.593 -10.003 0.917 1.00 94.38 114 GLU A C 1
ATOM 902 O O . GLU A 1 114 ? -9.010 -9.472 -0.118 1.00 94.38 114 GLU A O 1
ATOM 907 N N . ALA A 1 115 ? -7.469 -9.575 1.501 1.00 94.75 115 ALA A N 1
ATOM 908 C CA . ALA A 1 115 ? -6.639 -8.516 0.928 1.00 94.75 115 ALA A CA 1
ATOM 909 C C . ALA A 1 115 ? -6.000 -8.934 -0.405 1.00 94.75 115 ALA A C 1
ATOM 911 O O . ALA A 1 115 ? -5.933 -8.121 -1.333 1.00 94.75 115 ALA A O 1
ATOM 912 N N . ALA A 1 116 ? -5.573 -10.193 -0.532 1.00 93.88 116 ALA A N 1
ATOM 913 C CA . ALA A 1 116 ? -5.059 -10.748 -1.779 1.00 93.88 116 ALA A CA 1
ATOM 914 C C . ALA A 1 116 ? -6.142 -10.762 -2.868 1.00 93.88 116 ALA A C 1
ATOM 916 O O . ALA A 1 116 ? -5.913 -10.231 -3.958 1.00 93.88 116 ALA A O 1
ATOM 917 N N . ARG A 1 117 ? -7.352 -11.232 -2.536 1.00 93.25 117 ARG A N 1
ATOM 918 C CA . ARG A 1 117 ? -8.515 -11.224 -3.435 1.00 93.25 117 ARG A CA 1
ATOM 919 C C . ARG A 1 117 ? -8.850 -9.816 -3.927 1.00 93.25 117 ARG A C 1
ATOM 921 O O . ARG A 1 117 ? -9.028 -9.590 -5.124 1.00 93.25 117 ARG A O 1
ATOM 928 N N . ARG A 1 118 ? -8.879 -8.825 -3.027 1.00 91.00 118 ARG A N 1
ATOM 929 C CA . ARG A 1 118 ? -9.122 -7.419 -3.404 1.00 91.00 118 ARG A CA 1
ATOM 930 C C . ARG A 1 118 ? -8.009 -6.848 -4.274 1.00 91.00 118 ARG A C 1
ATOM 932 O O . ARG A 1 118 ? -8.295 -6.073 -5.184 1.00 91.00 118 ARG A O 1
ATOM 939 N N . ARG A 1 119 ? -6.749 -7.206 -4.011 1.00 89.62 119 ARG A N 1
ATOM 940 C CA . ARG A 1 119 ? -5.602 -6.776 -4.823 1.00 89.62 119 ARG A CA 1
ATOM 941 C C . ARG A 1 119 ? -5.698 -7.307 -6.247 1.00 89.62 119 ARG A C 1
ATOM 943 O O . ARG A 1 119 ? -5.434 -6.557 -7.181 1.00 89.62 119 ARG A O 1
ATOM 950 N N . GLU A 1 120 ? -6.056 -8.575 -6.401 1.00 89.81 120 GLU A N 1
ATOM 951 C CA . GLU A 1 120 ? -6.242 -9.198 -7.707 1.00 89.81 120 GLU A CA 1
ATOM 952 C C . GLU A 1 120 ? -7.401 -8.557 -8.469 1.00 89.81 120 GLU A C 1
ATOM 954 O O . GLU A 1 120 ? -7.219 -8.140 -9.609 1.00 89.81 120 GLU A O 1
ATOM 959 N N . HIS A 1 121 ? -8.536 -8.345 -7.803 1.00 89.12 121 HIS A N 1
ATOM 960 C CA . HIS A 1 121 ? -9.675 -7.658 -8.402 1.00 89.12 121 HIS A CA 1
ATOM 961 C C . HIS A 1 121 ? -9.342 -6.217 -8.833 1.00 89.12 121 HIS A C 1
ATOM 963 O O . HIS A 1 121 ? -9.697 -5.790 -9.925 1.00 89.12 121 HIS A O 1
ATOM 969 N N . ILE A 1 122 ? -8.608 -5.451 -8.018 1.00 87.94 122 ILE A N 1
ATOM 970 C CA . ILE A 1 122 ? -8.161 -4.102 -8.412 1.00 87.94 122 ILE A CA 1
ATOM 971 C C . ILE A 1 122 ? -7.211 -4.170 -9.616 1.00 87.94 122 ILE A C 1
ATOM 973 O O . ILE A 1 122 ? -7.290 -3.315 -10.493 1.00 87.94 122 ILE A O 1
ATOM 977 N N . ARG A 1 123 ? -6.339 -5.185 -9.683 1.00 86.19 123 ARG A N 1
ATOM 978 C CA . ARG A 1 123 ? -5.430 -5.391 -10.817 1.00 86.19 123 ARG A CA 1
ATOM 979 C C . ARG A 1 123 ? -6.185 -5.752 -12.097 1.00 86.19 123 ARG A C 1
ATOM 981 O O . ARG A 1 123 ? -5.812 -5.251 -13.148 1.00 86.19 123 ARG A O 1
ATOM 988 N N . SER A 1 124 ? -7.236 -6.573 -12.022 1.00 85.56 124 SER A N 1
ATOM 989 C CA . SER A 1 124 ? -8.056 -6.918 -13.194 1.00 85.56 124 SER A CA 1
ATOM 990 C C . SER A 1 124 ? -8.869 -5.737 -13.72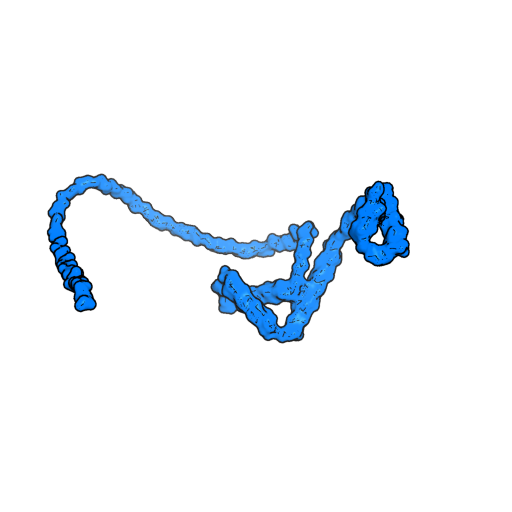6 1.00 85.56 124 SER A C 1
ATOM 992 O O . SER A 1 124 ? -9.250 -5.734 -14.889 1.00 85.56 124 SER A O 1
ATOM 994 N N . LEU A 1 125 ? -9.141 -4.741 -12.877 1.00 87.12 125 LEU A N 1
ATOM 995 C CA . LEU A 1 125 ? -9.796 -3.492 -13.267 1.00 87.12 125 LEU A CA 1
ATOM 996 C C . LEU A 1 125 ? -8.811 -2.442 -13.810 1.00 87.12 125 LEU A C 1
ATOM 998 O O . LEU A 1 125 ? -9.251 -1.392 -14.274 1.00 87.12 125 LEU A O 1
ATOM 1002 N N . GLU A 1 126 ? -7.493 -2.671 -13.721 1.00 83.31 126 GLU A N 1
ATOM 1003 C CA . GLU A 1 126 ? -6.510 -1.727 -14.250 1.00 83.31 126 GLU A CA 1
ATOM 1004 C C . GLU A 1 126 ? -6.525 -1.799 -15.787 1.00 83.31 126 GLU A C 1
ATOM 1006 O O . GLU A 1 126 ? -6.280 -2.873 -16.344 1.00 83.31 126 GLU A O 1
ATOM 1011 N N . PRO A 1 127 ? -6.813 -0.687 -16.494 1.00 84.56 127 PRO A N 1
ATOM 1012 C CA . PRO A 1 127 ? -6.728 -0.679 -17.947 1.00 84.56 127 PRO A CA 1
ATOM 1013 C C . PRO A 1 127 ? -5.289 -1.006 -18.373 1.00 84.56 127 PRO A C 1
ATOM 1015 O O . PRO A 1 127 ? -4.347 -0.677 -17.641 1.00 84.56 127 PRO A O 1
ATOM 1018 N N . PRO A 1 128 ? -5.085 -1.631 -19.549 1.00 85.44 128 PRO A N 1
ATOM 1019 C CA . PRO A 1 128 ? -3.741 -1.912 -20.030 1.00 85.44 128 PRO A CA 1
ATOM 1020 C C . PRO A 1 128 ? -2.927 -0.610 -20.056 1.00 85.44 128 PRO A C 1
ATOM 1022 O O . PRO A 1 128 ? -3.459 0.439 -20.438 1.00 85.44 128 PRO A O 1
ATOM 1025 N N . PRO A 1 129 ? -1.648 -0.641 -19.637 1.00 84.81 129 PRO A N 1
ATOM 1026 C CA . PRO A 1 129 ? -0.824 0.553 -19.676 1.00 84.81 129 PRO A CA 1
ATOM 1027 C C . PRO A 1 129 ? -0.755 1.068 -21.119 1.00 84.81 129 PRO A C 1
ATOM 1029 O O .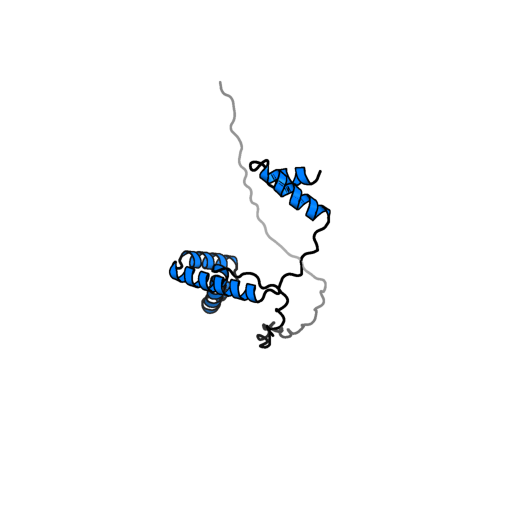 PRO A 1 129 ? -0.730 0.259 -22.054 1.00 84.81 129 PRO A O 1
ATOM 1032 N N . PRO A 1 130 ? -0.696 2.394 -21.326 1.00 89.06 130 PRO A N 1
ATOM 1033 C CA . PRO A 1 130 ? -0.530 2.941 -22.663 1.00 89.06 130 PRO A CA 1
ATOM 1034 C C . PRO A 1 130 ? 0.735 2.357 -23.310 1.00 89.06 130 PRO A C 1
ATOM 1036 O O . PRO A 1 130 ? 1.700 2.039 -22.597 1.00 89.06 130 PRO A O 1
ATOM 1039 N N . PRO A 1 131 ? 0.763 2.215 -24.648 1.00 92.31 131 PRO A N 1
ATOM 1040 C CA . PRO A 1 131 ? 1.938 1.704 -25.334 1.00 92.31 131 PRO A CA 1
ATOM 1041 C C . PRO A 1 131 ? 3.166 2.533 -24.946 1.00 92.31 131 PRO A C 1
ATOM 1043 O O . PRO A 1 131 ? 3.136 3.767 -24.920 1.00 92.31 131 PRO A O 1
ATOM 1046 N N . LYS A 1 132 ? 4.261 1.844 -24.611 1.00 91.56 132 LYS A N 1
ATOM 1047 C CA . LYS A 1 132 ? 5.541 2.508 -24.349 1.00 91.56 132 LYS A CA 1
ATOM 1048 C C . LYS A 1 132 ? 5.998 3.208 -25.632 1.00 91.56 132 LYS A C 1
ATOM 1050 O O . LYS A 1 132 ? 5.751 2.719 -26.732 1.00 91.56 132 LYS A O 1
ATOM 1055 N N . ARG A 1 133 ? 6.679 4.347 -25.487 1.00 93.75 133 ARG A N 1
ATOM 1056 C CA . ARG A 1 133 ? 7.266 5.078 -26.622 1.00 93.75 133 ARG A CA 1
ATOM 1057 C C . ARG A 1 133 ? 8.210 4.158 -27.415 1.00 93.75 133 ARG A C 1
ATOM 1059 O O . ARG A 1 133 ? 8.865 3.319 -26.787 1.00 93.75 133 ARG A O 1
ATOM 1066 N N . PRO A 1 134 ? 8.322 4.323 -28.747 1.00 94.06 134 PRO A N 1
ATOM 1067 C CA . PRO A 1 134 ? 9.302 3.575 -29.522 1.00 94.06 134 PRO A CA 1
ATOM 1068 C C . PRO A 1 134 ? 10.710 3.868 -28.997 1.00 94.06 134 PRO A C 1
ATOM 1070 O O . PRO A 1 134 ? 11.016 4.987 -28.574 1.00 94.06 134 PRO A O 1
ATOM 1073 N N . MET A 1 135 ? 11.565 2.848 -28.996 1.00 94.69 135 MET A N 1
ATOM 1074 C CA . MET A 1 135 ? 12.962 3.019 -28.607 1.00 94.69 135 MET A CA 1
ATOM 1075 C C . MET A 1 135 ? 13.669 3.933 -29.612 1.00 94.69 135 MET A C 1
ATOM 1077 O O . MET A 1 135 ? 13.529 3.761 -30.821 1.00 94.69 135 MET A O 1
ATOM 1081 N N . THR A 1 136 ? 14.436 4.901 -29.111 1.00 96.31 136 THR A N 1
ATOM 1082 C CA . THR A 1 136 ? 15.267 5.768 -29.960 1.00 96.31 136 THR A CA 1
ATOM 1083 C C . THR A 1 136 ? 16.499 5.007 -30.463 1.00 96.31 136 THR A C 1
ATOM 1085 O O . THR A 1 136 ? 16.878 3.986 -29.881 1.00 96.31 136 THR A O 1
ATOM 1088 N N . SER A 1 137 ? 17.168 5.516 -31.504 1.00 94.19 137 SER A N 1
ATOM 1089 C CA . SER A 1 137 ? 18.432 4.949 -32.013 1.00 94.19 137 SER A CA 1
ATOM 1090 C C . SER A 1 137 ? 19.481 4.782 -30.907 1.00 94.19 137 SER A C 1
ATOM 1092 O O . SER A 1 137 ? 20.103 3.729 -30.791 1.00 94.19 137 SER A O 1
ATOM 1094 N N . PHE A 1 138 ? 19.605 5.780 -30.029 1.00 93.12 138 PHE A N 1
ATOM 1095 C CA . PHE A 1 138 ? 20.485 5.732 -28.863 1.00 93.12 138 PHE A CA 1
ATOM 1096 C C . PHE A 1 138 ? 20.090 4.633 -27.861 1.00 93.12 138 PHE A C 1
ATOM 1098 O O . PHE A 1 138 ? 20.952 3.918 -27.349 1.00 93.12 138 PHE A O 1
ATOM 1105 N N . ILE A 1 139 ? 18.793 4.435 -27.589 1.00 94.25 139 ILE A N 1
ATOM 1106 C CA . ILE A 1 139 ? 18.334 3.356 -26.694 1.00 94.25 139 ILE A CA 1
ATOM 1107 C C . ILE A 1 139 ? 18.622 1.975 -27.297 1.00 94.25 139 ILE A C 1
ATOM 1109 O O . ILE A 1 139 ? 19.021 1.070 -26.565 1.00 94.25 139 ILE A O 1
ATOM 1113 N N . TYR A 1 140 ? 18.496 1.814 -28.615 1.00 94.69 140 TYR A N 1
ATOM 1114 C CA . TYR A 1 140 ? 18.913 0.591 -29.306 1.00 94.69 140 TYR A CA 1
ATOM 1115 C C . TYR A 1 140 ? 20.421 0.347 -29.181 1.00 94.69 140 TYR A C 1
ATOM 1117 O O . TYR A 1 140 ? 20.828 -0.729 -28.740 1.00 94.69 140 TYR A O 1
ATOM 1125 N N . TYR A 1 141 ? 21.236 1.358 -29.501 1.00 94.38 141 TYR A N 1
ATOM 1126 C CA . TYR A 1 141 ? 22.698 1.296 -29.417 1.00 94.38 141 TYR A CA 1
ATOM 1127 C C . TYR A 1 141 ? 23.174 0.919 -28.008 1.00 94.38 141 TYR A C 1
ATOM 1129 O O . TYR A 1 141 ? 23.862 -0.085 -27.822 1.00 94.38 141 TYR A O 1
ATOM 1137 N N . THR A 1 142 ? 22.725 1.662 -26.993 1.00 94.25 142 THR A N 1
ATOM 1138 C CA . THR A 1 142 ? 23.105 1.408 -25.598 1.00 94.25 142 THR A CA 1
ATOM 1139 C C . THR A 1 142 ? 22.620 0.045 -25.106 1.00 94.25 142 THR A C 1
ATOM 1141 O O . THR A 1 142 ? 23.323 -0.610 -24.346 1.00 94.25 142 THR A O 1
ATOM 1144 N N . SER A 1 143 ? 21.458 -0.446 -25.550 1.00 93.12 143 SER A N 1
ATOM 1145 C CA . SER A 1 143 ? 20.957 -1.768 -25.141 1.00 93.12 143 SER A CA 1
ATOM 1146 C C . SER A 1 143 ? 21.820 -2.921 -25.657 1.00 93.12 143 SER A C 1
ATOM 1148 O O . SER A 1 143 ? 22.019 -3.892 -24.928 1.00 93.12 143 SER A O 1
ATOM 1150 N N . MET A 1 144 ? 22.340 -2.825 -26.885 1.00 93.25 144 MET A N 1
ATOM 1151 C CA . MET A 1 144 ? 23.280 -3.815 -27.427 1.00 93.25 144 MET A CA 1
ATOM 1152 C C . MET A 1 144 ? 24.638 -3.703 -26.731 1.00 93.25 144 MET A C 1
ATOM 1154 O O . MET A 1 144 ? 25.130 -4.681 -26.168 1.00 93.25 144 MET A O 1
ATOM 1158 N N . ARG A 1 145 ? 25.173 -2.481 -26.641 1.00 93.56 145 ARG A N 1
ATOM 1159 C CA . ARG A 1 145 ? 26.482 -2.214 -26.041 1.00 93.56 145 ARG A CA 1
ATOM 1160 C C . ARG A 1 145 ? 26.557 -2.604 -24.561 1.00 93.56 145 ARG A C 1
ATOM 1162 O O . ARG A 1 145 ? 27.554 -3.169 -24.124 1.00 93.56 145 ARG A O 1
ATOM 1169 N N . ARG A 1 146 ? 25.494 -2.371 -23.778 1.00 93.19 146 ARG A N 1
ATOM 1170 C CA . ARG A 1 146 ? 25.426 -2.806 -22.369 1.00 93.19 146 ARG A CA 1
ATOM 1171 C C . ARG A 1 146 ? 25.514 -4.324 -22.230 1.00 93.19 146 ARG A C 1
ATOM 1173 O O . ARG A 1 146 ? 26.208 -4.791 -21.335 1.00 93.19 146 ARG A O 1
ATOM 1180 N N . LYS A 1 147 ? 24.843 -5.090 -23.102 1.00 93.12 147 LYS A N 1
ATOM 1181 C CA . LYS A 1 147 ? 24.905 -6.563 -23.079 1.00 93.12 147 LYS A CA 1
ATOM 1182 C C . LYS A 1 147 ? 26.314 -7.065 -23.385 1.00 93.12 147 LYS A C 1
ATOM 1184 O O . LYS A 1 147 ? 26.792 -7.962 -22.701 1.00 93.12 147 LYS A O 1
ATOM 1189 N N . GLU A 1 148 ? 26.992 -6.456 -24.356 1.00 92.94 148 GLU A N 1
ATOM 1190 C CA . GLU A 1 148 ? 28.386 -6.776 -24.686 1.00 92.94 148 GLU A CA 1
ATOM 1191 C C . GLU A 1 148 ? 29.319 -6.510 -23.499 1.00 92.94 148 GLU A C 1
ATOM 1193 O O . GLU A 1 148 ? 30.035 -7.411 -23.069 1.00 92.94 148 GLU A O 1
ATOM 1198 N N . ILE A 1 149 ? 29.263 -5.309 -22.915 1.00 91.06 149 ILE A N 1
ATOM 1199 C CA . ILE A 1 149 ? 30.114 -4.929 -21.777 1.00 91.06 149 ILE A CA 1
ATOM 1200 C C . ILE A 1 149 ? 29.840 -5.831 -20.565 1.00 91.06 149 ILE A C 1
ATOM 1202 O O . ILE A 1 149 ? 30.784 -6.256 -19.903 1.00 91.06 149 ILE A O 1
ATOM 1206 N N . GLN A 1 150 ? 28.571 -6.160 -20.302 1.00 91.00 150 GLN A N 1
ATOM 1207 C CA . GLN A 1 150 ? 28.184 -7.059 -19.213 1.00 91.00 150 GLN A CA 1
ATOM 1208 C C . GLN A 1 150 ? 28.656 -8.500 -19.455 1.00 91.00 150 GLN A C 1
ATOM 1210 O O . GLN A 1 150 ? 29.038 -9.177 -18.507 1.00 91.00 150 GLN A O 1
ATOM 1215 N N . SER A 1 151 ? 28.669 -8.969 -20.708 1.00 90.94 151 SER A N 1
ATOM 1216 C CA . SER A 1 151 ? 29.208 -10.292 -21.053 1.00 90.94 151 SER A CA 1
ATOM 1217 C C . SER A 1 151 ? 30.730 -10.370 -20.900 1.00 90.94 151 SER A C 1
ATOM 1219 O O . SER A 1 151 ? 31.253 -11.397 -20.481 1.00 90.94 151 SER A O 1
ATOM 1221 N N . GLN A 1 152 ? 31.437 -9.277 -21.203 1.00 92.19 152 GLN A N 1
ATOM 1222 C CA . GLN A 1 152 ? 32.894 -9.187 -21.084 1.00 92.19 152 GLN A CA 1
ATOM 1223 C C . GLN A 1 152 ? 33.339 -8.980 -19.635 1.00 92.19 152 GLN A C 1
ATOM 1225 O O . GLN A 1 152 ? 34.412 -9.430 -19.249 1.00 92.19 152 GLN A O 1
ATOM 1230 N N . ASN A 1 153 ? 32.514 -8.305 -18.835 1.00 87.75 153 ASN A N 1
ATOM 1231 C CA . ASN A 1 153 ? 32.812 -7.984 -17.450 1.00 87.75 153 ASN A CA 1
ATOM 1232 C C . ASN A 1 153 ? 31.565 -8.229 -16.582 1.00 87.75 153 ASN A C 1
ATOM 1234 O O . ASN A 1 153 ? 30.867 -7.275 -16.225 1.00 87.75 153 ASN A O 1
ATOM 1238 N N . PRO A 1 154 ? 31.270 -9.493 -16.227 1.00 89.25 154 PRO A N 1
ATOM 1239 C CA . PRO A 1 154 ? 30.105 -9.825 -15.405 1.00 89.25 154 PRO A CA 1
ATOM 1240 C C . PRO A 1 154 ? 30.202 -9.278 -13.969 1.00 89.25 154 PRO A C 1
ATOM 1242 O O . PRO A 1 154 ? 29.179 -9.138 -13.306 1.00 89.25 154 PRO A O 1
ATOM 1245 N N . GLU A 1 155 ? 31.409 -8.930 -13.512 1.00 92.31 155 GLU A N 1
ATOM 1246 C CA . GLU A 1 155 ? 31.680 -8.251 -12.233 1.00 92.31 155 GLU A CA 1
ATOM 1247 C C . GLU A 1 155 ? 31.253 -6.771 -12.229 1.00 92.31 155 GLU A C 1
ATOM 1249 O O . GLU A 1 155 ? 31.058 -6.183 -11.165 1.00 92.31 155 GLU A O 1
ATOM 1254 N N . LEU A 1 156 ? 31.095 -6.136 -13.401 1.00 88.44 156 LEU A N 1
ATOM 1255 C CA . LEU A 1 156 ? 30.687 -4.734 -13.452 1.00 88.44 156 LEU A CA 1
ATOM 1256 C C . LEU A 1 156 ? 29.215 -4.579 -13.074 1.00 88.44 156 LEU A C 1
ATOM 1258 O O . LEU A 1 156 ? 28.317 -5.219 -13.625 1.00 88.44 156 LEU A O 1
ATOM 1262 N N . SER A 1 157 ? 28.953 -3.624 -12.185 1.00 91.31 157 SER A N 1
ATOM 1263 C CA . SER A 1 157 ? 27.592 -3.239 -11.830 1.00 91.31 157 SER A CA 1
ATOM 1264 C C . SER A 1 157 ? 26.877 -2.618 -13.032 1.00 91.31 157 SER A C 1
ATOM 1266 O O . SER A 1 157 ? 27.468 -1.845 -13.791 1.00 91.31 157 SER A O 1
ATOM 1268 N N . LEU A 1 158 ? 25.568 -2.866 -13.161 1.00 88.19 158 LEU A N 1
ATOM 1269 C CA . LEU A 1 158 ? 24.706 -2.292 -14.207 1.00 88.19 158 LEU A CA 1
ATOM 1270 C C . LEU A 1 158 ? 24.916 -0.778 -14.383 1.00 88.19 158 LEU A C 1
ATOM 1272 O O . LEU A 1 158 ? 24.870 -0.252 -15.495 1.00 88.19 158 LEU A O 1
ATOM 1276 N N . MET A 1 159 ? 25.171 -0.071 -13.281 1.00 89.56 159 MET A N 1
ATOM 1277 C CA . MET A 1 159 ? 25.363 1.373 -13.290 1.00 89.56 159 MET A CA 1
ATOM 1278 C C . MET A 1 159 ? 26.726 1.795 -13.880 1.00 89.56 159 MET A C 1
ATOM 1280 O O . MET A 1 159 ? 26.806 2.833 -14.532 1.00 89.56 159 MET A O 1
ATOM 1284 N N . GLN A 1 160 ? 27.779 0.987 -13.716 1.00 90.88 160 GLN A N 1
ATOM 1285 C CA . GLN A 1 160 ? 29.080 1.191 -14.374 1.00 90.88 160 GLN A CA 1
ATOM 1286 C C . GLN A 1 160 ? 28.984 0.869 -15.869 1.00 90.88 160 GLN A C 1
ATOM 1288 O O . GLN A 1 160 ? 29.417 1.661 -16.702 1.00 90.88 160 GLN A O 1
ATOM 1293 N N . VAL A 1 161 ? 28.312 -0.234 -16.209 1.00 91.00 161 VAL A N 1
ATOM 1294 C CA . VAL A 1 161 ? 28.049 -0.642 -17.596 1.00 91.00 161 VAL A CA 1
ATOM 1295 C C . VAL A 1 161 ? 27.257 0.428 -18.360 1.00 91.00 161 VAL A C 1
ATOM 1297 O O . VAL A 1 161 ? 27.558 0.718 -19.515 1.00 91.00 161 VAL A O 1
ATOM 1300 N N . SER A 1 162 ? 26.268 1.066 -17.723 1.00 88.19 162 SER A N 1
ATOM 1301 C CA . SER A 1 162 ? 25.487 2.131 -18.364 1.00 88.19 162 SER A CA 1
ATOM 1302 C C . SER A 1 162 ? 26.267 3.426 -18.599 1.00 88.19 162 SER A C 1
ATOM 1304 O O . SER A 1 162 ? 25.897 4.156 -19.514 1.00 88.19 162 SER A O 1
ATOM 1306 N N . ARG A 1 163 ? 27.283 3.739 -17.785 1.00 90.12 163 ARG A N 1
ATOM 1307 C CA . ARG A 1 163 ? 28.171 4.888 -18.033 1.00 90.12 163 ARG A CA 1
ATOM 1308 C C . ARG A 1 163 ? 29.059 4.596 -19.238 1.00 90.12 163 ARG A C 1
ATOM 1310 O O . ARG A 1 163 ? 29.023 5.331 -20.210 1.00 90.12 163 ARG A O 1
ATOM 1317 N N . GLN A 1 164 ? 29.692 3.424 -19.229 1.00 87.62 164 GLN A N 1
ATOM 1318 C CA . GLN A 1 164 ? 30.577 2.968 -20.298 1.00 87.62 164 GLN A CA 1
ATOM 1319 C C . GLN A 1 164 ? 29.886 2.800 -21.665 1.00 87.62 164 GLN A C 1
ATOM 1321 O O . GLN A 1 164 ? 30.554 2.834 -22.693 1.00 87.62 164 GLN A O 1
ATOM 1326 N N . SER A 1 165 ? 28.567 2.568 -21.705 1.00 85.44 165 SER A N 1
ATOM 1327 C CA . SER A 1 165 ? 27.825 2.454 -22.970 1.00 85.44 165 SER A CA 1
ATOM 1328 C C . SER A 1 165 ? 27.336 3.794 -23.531 1.00 85.44 165 SER A C 1
ATOM 1330 O O . SER A 1 165 ? 26.761 3.785 -24.619 1.00 85.44 165 SER A O 1
ATOM 1332 N N . GLY A 1 166 ? 27.378 4.865 -22.735 1.00 80.19 166 GLY A N 1
ATOM 1333 C CA . GLY A 1 166 ? 26.767 6.160 -23.047 1.00 80.19 166 GLY A CA 1
ATOM 1334 C C . GLY A 1 166 ? 27.759 7.263 -23.412 1.00 80.19 166 GLY A C 1
ATOM 1335 O O . GLY A 1 166 ? 27.304 8.278 -23.936 1.00 80.19 166 GLY A O 1
ATOM 1336 N N . ASP A 1 167 ? 29.048 7.052 -23.129 1.00 67.81 167 ASP A N 1
ATOM 1337 C CA . ASP A 1 167 ? 30.171 7.819 -23.689 1.00 67.81 167 ASP A CA 1
ATOM 1338 C C . ASP A 1 167 ? 30.328 7.531 -25.194 1.00 67.81 167 ASP A C 1
ATOM 1340 O O . ASP A 1 167 ? 30.592 8.494 -25.949 1.00 67.81 167 ASP A O 1
#

InterPro domains:
  IPR009071 High mobility group box domain [PF00505] (131-166)
  IPR009071 High mobility group box domain [PF09011] (59-122)
  IPR009071 High mobility group box domain [PS50118] (60-120)
  IPR009071 High mobility group box domain [PS50118] (131-167)
  IPR036910 High mobility group box domain superfamily [G3DSA:1.10.30.10] (54-123)
  IPR036910 High mobility group box domain superfamily [G3DSA:1.10.30.10] (124-167)
  IPR036910 High mobility group box domain superfamily [SSF47095] (53-120)
  IPR036910 High mobility group box domain superfamily [SSF47095] (122-166)
  IPR050342 High Mobility Group Box (HMGB) [PTHR48112] (57-120)

Foldseek 3Di:
DDDDDDDDDDDDDDDDDDDDDDDDDDDDDDDDDDDDDDDPPPPDDDPPPPPPPPVCLPPLDDQQALLNVQLVVVLVVCCVVPVPQSVVPVSSVVVSVVVVVPDDVVSSVVSRVVSVVVVVVSVVSDDPPPDDDDQDPLSVQLVVQLVVVCVVCVVDDSVRSSVVSND